Protein AF-A0A963K2Z0-F1 (afdb_monomer_lite)

Foldseek 3Di:
DPDDWDWDDDPPATWTADPVRDTWHAADDPDDFDAAPVRHGDGGPPDADAPDPPHDGDPPRPRVVRVVVCVVPVD

Sequence (75 aa):
MSEKRDAIEVADQKLQRGDGGEYHQIAGGDGEVLTTNQGVPVSDDQNSLRIGPRGPLAMEDFHFREKLFHFDHER

Structure (mmCIF, N/CA/C/O backbone):
data_AF-A0A963K2Z0-F1
#
_entry.id   AF-A0A963K2Z0-F1
#
loop_
_atom_site.group_PDB
_atom_site.id
_atom_site.type_symbol
_atom_site.label_atom_id
_atom_site.label_alt_id
_atom_site.label_comp_id
_atom_site.label_asym_id
_atom_site.label_entity_id
_atom_site.label_seq_id
_atom_site.pdbx_PDB_ins_code
_atom_site.Cartn_x
_atom_site.Cartn_y
_atom_site.Cartn_z
_atom_site.occupancy
_atom_site.B_iso_or_equiv
_atom_site.auth_seq_id
_atom_site.auth_comp_id
_atom_site.auth_asym_id
_atom_site.auth_atom_id
_atom_site.pdbx_PDB_model_num
ATOM 1 N N . MET A 1 1 ? -24.829 -5.885 4.577 1.00 40.06 1 MET A N 1
ATOM 2 C CA . MET A 1 1 ? -25.028 -4.525 4.041 1.00 40.06 1 MET A CA 1
ATOM 3 C C . MET A 1 1 ? -23.929 -4.303 3.024 1.00 40.06 1 MET A C 1
ATOM 5 O O . MET A 1 1 ? -22.775 -4.321 3.413 1.00 40.06 1 MET A O 1
ATOM 9 N N . SER A 1 2 ? -24.259 -4.262 1.733 1.00 47.22 2 SER A N 1
ATOM 10 C CA . SER A 1 2 ? -23.289 -3.918 0.688 1.00 47.22 2 SER A CA 1
ATOM 11 C C . SER A 1 2 ? -23.474 -2.432 0.413 1.00 47.22 2 SER A C 1
ATOM 13 O O . SER A 1 2 ? -24.403 -2.059 -0.300 1.00 47.22 2 SER A O 1
ATOM 15 N N . GLU A 1 3 ? -22.677 -1.597 1.073 1.00 55.09 3 GLU A N 1
ATOM 16 C CA . GLU A 1 3 ? -22.684 -0.147 0.874 1.00 55.09 3 GLU A CA 1
ATOM 17 C C . GLU A 1 3 ? -22.077 0.210 -0.488 1.00 55.09 3 GLU A C 1
ATOM 19 O O . GLU A 1 3 ? -21.139 -0.426 -0.974 1.00 55.09 3 GLU A O 1
ATOM 24 N N . LYS A 1 4 ? -22.719 1.166 -1.159 1.00 55.97 4 LYS A N 1
ATOM 25 C CA . LYS A 1 4 ? -22.439 1.571 -2.537 1.00 55.97 4 LYS A CA 1
ATOM 26 C C . LYS A 1 4 ? -21.260 2.542 -2.523 1.00 55.97 4 LYS A C 1
ATOM 28 O O . LYS A 1 4 ? -21.380 3.621 -1.963 1.00 55.97 4 LYS A O 1
ATOM 33 N N . ARG A 1 5 ? -20.151 2.156 -3.152 1.00 64.19 5 ARG A N 1
ATOM 34 C CA . ARG A 1 5 ? -19.000 3.037 -3.387 1.00 64.19 5 ARG A CA 1
ATOM 35 C C . ARG A 1 5 ? -19.283 3.936 -4.587 1.00 64.19 5 ARG A C 1
ATOM 37 O O . ARG A 1 5 ? -19.689 3.430 -5.636 1.00 64.19 5 ARG A O 1
ATOM 44 N N . ASP A 1 6 ? -19.047 5.234 -4.437 1.00 73.19 6 ASP A N 1
ATOM 45 C CA . ASP A 1 6 ? -19.202 6.203 -5.522 1.00 73.19 6 ASP A CA 1
ATOM 46 C C . ASP A 1 6 ? -17.918 6.263 -6.360 1.00 73.19 6 ASP A C 1
ATOM 48 O O . ASP A 1 6 ? -16.813 6.406 -5.830 1.00 73.19 6 ASP A O 1
ATOM 52 N N . ALA A 1 7 ? -18.062 6.140 -7.680 1.00 71.31 7 ALA A N 1
ATOM 53 C CA . ALA A 1 7 ? -16.966 6.327 -8.624 1.00 71.31 7 ALA A CA 1
ATOM 54 C C . ALA A 1 7 ? -16.750 7.827 -8.880 1.00 71.31 7 ALA A C 1
ATOM 56 O O . ALA A 1 7 ? -17.704 8.551 -9.165 1.00 71.31 7 ALA A O 1
ATOM 57 N N . ILE A 1 8 ? -15.501 8.283 -8.785 1.00 74.56 8 ILE A N 1
ATOM 58 C CA . ILE A 1 8 ? -15.09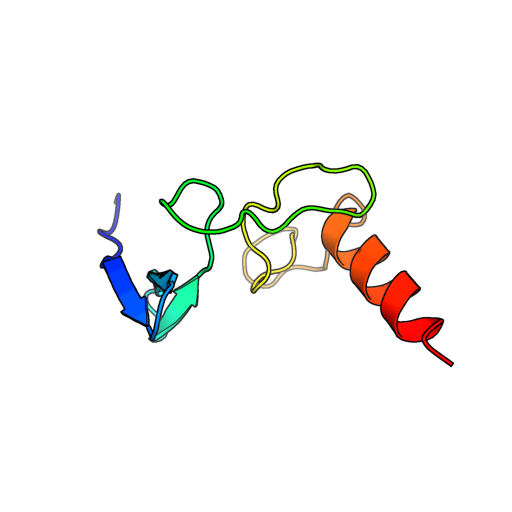6 9.681 -8.953 1.00 74.56 8 ILE A CA 1
ATOM 59 C C . ILE A 1 8 ? -13.936 9.748 -9.945 1.00 74.56 8 ILE A C 1
ATOM 61 O O . ILE A 1 8 ? -12.991 8.971 -9.860 1.00 74.56 8 ILE A O 1
ATOM 65 N N . GLU A 1 9 ? -13.997 10.694 -10.876 1.00 72.00 9 GLU A N 1
ATOM 66 C CA . GLU A 1 9 ? -12.885 11.012 -11.772 1.00 72.00 9 GLU A CA 1
ATOM 67 C C . GLU A 1 9 ? -12.029 12.123 -11.152 1.00 72.00 9 GLU A C 1
ATOM 69 O O . GLU A 1 9 ? -12.520 13.214 -10.855 1.00 72.00 9 GLU A O 1
ATOM 74 N N . VAL A 1 10 ? -10.747 11.831 -10.926 1.00 71.62 10 VAL A N 1
ATOM 75 C CA . VAL A 1 10 ? -9.742 12.789 -10.453 1.00 71.62 10 VAL A CA 1
ATOM 76 C C . VAL A 1 10 ? -8.641 12.859 -11.504 1.00 71.62 10 VAL A C 1
ATOM 78 O O . VAL A 1 10 ? -7.909 11.891 -11.700 1.00 71.62 10 VAL A O 1
ATOM 81 N N . ALA A 1 11 ? -8.528 14.008 -12.177 1.00 75.69 11 ALA A N 1
ATOM 82 C CA . ALA A 1 11 ? -7.694 14.162 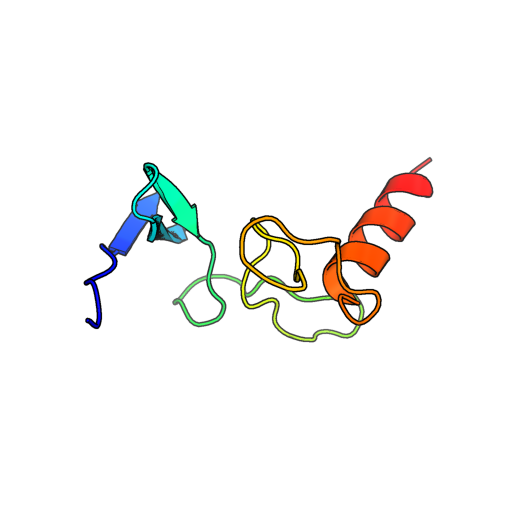-13.371 1.00 75.69 11 ALA A CA 1
ATOM 83 C C . ALA A 1 11 ? -7.983 13.038 -14.389 1.00 75.69 11 ALA A C 1
ATOM 85 O O . ALA A 1 11 ? -9.117 12.929 -14.848 1.00 75.69 11 ALA A O 1
ATOM 86 N N . ASP A 1 12 ? -6.997 12.187 -14.682 1.00 69.94 12 ASP A N 1
ATOM 87 C CA . ASP A 1 12 ? -7.112 11.096 -15.658 1.00 69.94 12 ASP A CA 1
ATOM 88 C C . ASP A 1 12 ? -7.446 9.734 -15.016 1.00 69.94 12 ASP A C 1
ATOM 90 O O . ASP A 1 12 ? -7.442 8.703 -15.689 1.00 69.94 12 ASP A O 1
ATOM 94 N N . GLN A 1 13 ? -7.713 9.691 -13.704 1.00 69.12 13 GLN A N 1
ATOM 95 C CA . GLN A 1 13 ? -7.922 8.446 -12.961 1.00 69.12 13 GLN A CA 1
ATOM 96 C C . GLN A 1 13 ? -9.356 8.315 -12.442 1.00 69.12 13 GLN A C 1
ATOM 98 O O . GLN A 1 13 ? -9.882 9.195 -11.759 1.00 69.12 13 GLN A O 1
ATOM 103 N N . LYS A 1 14 ? -9.977 7.160 -12.711 1.00 72.06 14 LYS A N 1
ATOM 104 C CA . LYS A 1 14 ? -11.233 6.737 -12.075 1.00 72.06 14 LYS A CA 1
ATOM 105 C C . LYS A 1 14 ? -10.912 6.094 -10.725 1.00 72.06 14 LYS A C 1
ATOM 107 O O . LYS A 1 14 ? -10.333 5.011 -10.679 1.00 72.06 14 LYS A O 1
ATOM 112 N N . LEU A 1 15 ? -11.293 6.754 -9.637 1.00 75.81 15 LEU A N 1
ATOM 113 C CA . LEU A 1 15 ? -11.075 6.327 -8.254 1.00 75.81 15 LEU A CA 1
ATOM 114 C C . LEU A 1 15 ? -12.418 6.020 -7.579 1.00 75.81 15 LEU A C 1
ATOM 116 O O . LEU A 1 15 ? -13.452 6.569 -7.957 1.00 75.81 15 LEU A O 1
ATOM 120 N N . GLN A 1 16 ? -12.432 5.153 -6.568 1.00 78.19 16 GLN A N 1
ATOM 121 C CA . GLN A 1 16 ? -13.615 4.967 -5.718 1.00 78.19 16 GLN A CA 1
ATOM 122 C C . GLN A 1 16 ? -13.473 5.783 -4.441 1.00 78.19 16 GLN A C 1
ATOM 124 O O . GLN A 1 16 ? -12.418 5.769 -3.818 1.00 78.19 16 GLN A O 1
ATOM 129 N N . ARG A 1 17 ? -14.527 6.482 -4.025 1.00 81.19 17 ARG A N 1
ATOM 130 C CA . ARG A 1 17 ? -14.542 7.181 -2.737 1.00 81.19 17 ARG A CA 1
ATOM 131 C C . ARG A 1 17 ? -15.088 6.267 -1.645 1.00 81.19 17 ARG A C 1
ATOM 133 O O . ARG A 1 17 ? -16.172 5.706 -1.798 1.00 81.19 17 ARG A O 1
ATOM 140 N N . GLY A 1 18 ? -14.321 6.122 -0.568 1.00 74.75 18 GLY A N 1
ATOM 141 C CA . GLY A 1 18 ? -14.717 5.412 0.645 1.00 74.75 18 GLY A CA 1
ATOM 142 C C . GLY A 1 18 ? -15.533 6.281 1.605 1.00 74.75 18 GLY A C 1
ATOM 143 O O . GLY A 1 18 ? -15.657 7.497 1.427 1.00 74.75 18 GLY A O 1
ATOM 144 N N . ASP A 1 19 ? -16.080 5.653 2.646 1.00 77.06 19 ASP A N 1
ATOM 145 C CA . ASP A 1 19 ? -17.010 6.284 3.595 1.00 77.06 19 ASP A CA 1
ATOM 146 C C . A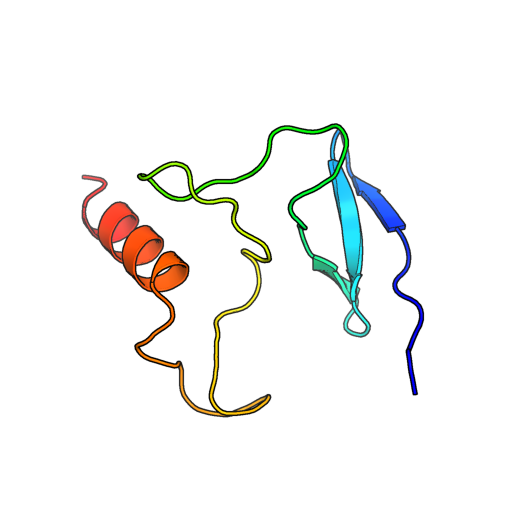SP A 1 19 ? -16.367 7.407 4.425 1.00 77.06 19 ASP A C 1
ATOM 148 O O . ASP A 1 19 ? -17.039 8.360 4.822 1.00 77.06 19 ASP A O 1
ATOM 152 N N . GLY A 1 20 ? -15.054 7.333 4.667 1.00 76.62 20 GLY A N 1
ATOM 153 C CA . GLY A 1 20 ? -14.286 8.385 5.341 1.00 76.62 20 GLY A CA 1
ATOM 154 C C . GLY A 1 20 ? -13.907 9.550 4.421 1.00 76.62 20 GLY A C 1
ATOM 155 O O . GLY A 1 20 ? -13.279 10.512 4.865 1.00 76.62 20 GLY A O 1
ATOM 156 N N . GLY A 1 21 ? -14.310 9.494 3.149 1.00 77.75 21 GLY A N 1
ATOM 157 C CA . GLY A 1 21 ? -13.980 10.476 2.128 1.00 77.75 21 GLY A CA 1
ATOM 158 C C . GLY A 1 21 ? -12.630 10.252 1.450 1.00 77.75 21 GLY A C 1
ATOM 159 O O . GLY A 1 21 ? -12.251 11.080 0.623 1.00 77.75 21 GLY A O 1
ATOM 160 N N . GLU A 1 22 ? -11.930 9.165 1.768 1.00 77.12 22 GLU A N 1
ATOM 161 C CA . GLU A 1 22 ? -10.677 8.780 1.131 1.00 77.12 22 GLU A CA 1
ATOM 162 C C . GLU A 1 22 ? -10.888 8.215 -0.283 1.00 77.12 22 GLU A C 1
ATOM 164 O O . GLU A 1 22 ? -11.931 7.635 -0.592 1.00 77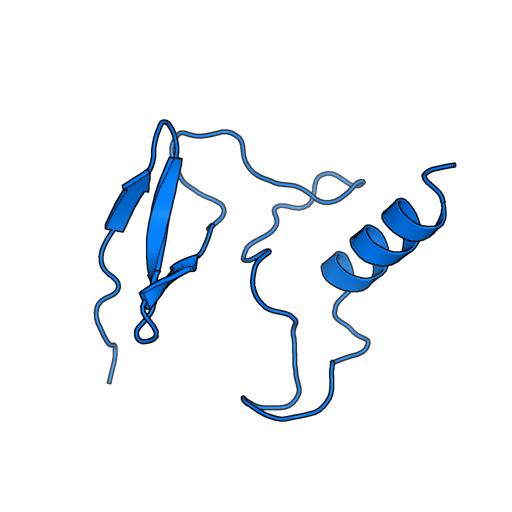.12 22 GLU A O 1
ATOM 169 N N . TYR A 1 23 ? -9.890 8.382 -1.151 1.00 76.94 23 TYR A N 1
ATOM 170 C CA . TYR A 1 23 ? -9.895 7.805 -2.494 1.00 76.94 23 TYR A CA 1
ATOM 171 C C . TYR A 1 23 ? -9.191 6.455 -2.481 1.00 76.94 23 TYR A C 1
ATOM 173 O O . TYR A 1 23 ? -8.118 6.325 -1.907 1.00 76.94 23 TYR A O 1
ATOM 181 N N . HIS A 1 24 ? -9.786 5.467 -3.133 1.00 76.19 24 HIS A N 1
ATOM 182 C CA . HIS A 1 24 ? -9.252 4.125 -3.308 1.00 76.19 24 HIS A CA 1
ATOM 183 C C . HIS A 1 24 ? -8.925 3.952 -4.785 1.00 76.19 24 HIS A C 1
ATOM 185 O O . HIS A 1 24 ? -9.799 4.082 -5.652 1.00 76.19 24 HIS A O 1
ATOM 191 N N . GLN A 1 25 ? -7.657 3.674 -5.067 1.00 75.56 25 GLN A N 1
ATOM 192 C CA . GLN A 1 25 ? -7.218 3.278 -6.396 1.00 75.56 25 GLN A CA 1
ATOM 193 C C . GLN A 1 25 ? -7.399 1.766 -6.517 1.00 75.56 25 GLN A C 1
ATOM 195 O O . GLN A 1 25 ? -6.940 1.031 -5.649 1.00 75.56 25 GLN A O 1
ATOM 200 N N . ILE A 1 26 ? -8.093 1.313 -7.563 1.00 71.75 26 ILE A N 1
ATOM 201 C CA . ILE A 1 26 ? -8.417 -0.104 -7.764 1.00 71.75 26 ILE A CA 1
ATOM 202 C C . ILE A 1 26 ? -7.900 -0.543 -9.129 1.00 71.75 26 ILE A C 1
ATOM 204 O O . ILE A 1 26 ? -8.147 0.124 -10.136 1.00 71.75 26 ILE A O 1
ATOM 208 N N . ALA A 1 27 ? -7.218 -1.687 -9.175 1.00 71.88 27 ALA A N 1
ATOM 209 C CA . ALA A 1 27 ? -6.844 -2.321 -10.433 1.00 71.88 27 ALA A CA 1
ATOM 210 C C . ALA A 1 27 ? -8.099 -2.702 -11.244 1.00 71.88 27 ALA A C 1
ATOM 212 O O . ALA A 1 27 ? -8.956 -3.440 -10.755 1.00 71.88 27 ALA A O 1
ATOM 213 N N . GLY A 1 28 ? -8.200 -2.221 -12.490 1.00 66.31 28 GLY A N 1
ATOM 214 C CA . GLY A 1 28 ? -9.274 -2.606 -13.421 1.00 66.31 28 GLY A CA 1
ATOM 215 C C . GLY A 1 28 ? -10.005 -1.472 -14.153 1.00 66.31 28 GLY A C 1
ATOM 216 O O . GLY A 1 28 ? -11.000 -1.752 -14.817 1.00 66.31 28 GLY A O 1
ATOM 217 N N . GLY A 1 29 ? -9.561 -0.215 -14.037 1.00 66.31 29 GLY A N 1
ATOM 218 C CA . GLY A 1 29 ? -10.059 0.896 -14.866 1.00 66.31 29 GLY A CA 1
ATOM 219 C C . GLY A 1 29 ? -9.401 0.975 -16.255 1.00 66.31 29 GLY A C 1
ATOM 220 O O . GLY A 1 29 ? -8.513 0.190 -16.567 1.00 66.31 29 GLY A O 1
ATOM 221 N N . ASP A 1 30 ? -9.793 1.969 -17.063 1.00 68.31 30 ASP A N 1
ATOM 222 C CA . ASP A 1 30 ? -9.199 2.263 -18.389 1.00 68.31 30 ASP A CA 1
ATOM 223 C C . ASP A 1 30 ? -7.772 2.866 -18.316 1.00 68.31 30 ASP A C 1
ATOM 225 O O . ASP A 1 30 ? -7.182 3.200 -19.342 1.00 68.31 30 ASP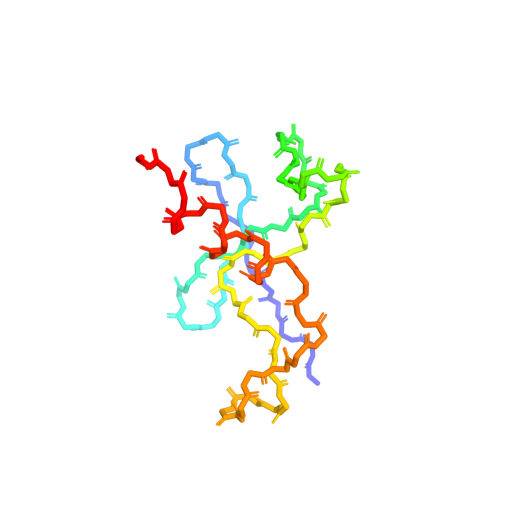 A O 1
ATOM 229 N N . GLY A 1 31 ? -7.240 3.065 -17.105 1.00 70.19 31 GLY A N 1
ATOM 230 C CA . GLY A 1 31 ? -5.936 3.679 -16.847 1.00 70.19 31 GLY A CA 1
ATOM 231 C C . GLY A 1 31 ? -4.813 2.664 -16.625 1.00 70.19 31 GLY A C 1
ATOM 232 O O . GLY A 1 31 ? -5.041 1.457 -16.549 1.00 70.19 31 GLY A O 1
ATOM 233 N N . GLU A 1 32 ? -3.586 3.169 -16.491 1.00 80.25 32 GLU A N 1
ATOM 234 C CA . GLU A 1 32 ? -2.419 2.338 -16.189 1.00 80.25 32 GLU A CA 1
ATOM 235 C C . GLU A 1 32 ? -2.588 1.646 -14.826 1.00 80.25 32 GLU A C 1
ATOM 237 O O . GLU A 1 32 ? -2.920 2.274 -13.816 1.00 80.25 32 GLU A O 1
ATOM 242 N N . VAL A 1 33 ? -2.413 0.324 -14.814 1.00 86.69 33 VAL A N 1
ATOM 243 C CA . VAL A 1 33 ? -2.583 -0.494 -13.613 1.00 86.69 33 VAL A CA 1
ATOM 244 C C . VAL A 1 33 ? -1.308 -0.406 -12.790 1.00 86.69 33 VAL A C 1
ATOM 246 O O . VAL A 1 33 ? -0.241 -0.784 -13.265 1.00 86.69 33 VAL A O 1
ATOM 249 N N . LEU A 1 34 ? -1.426 0.048 -11.543 1.00 89.25 34 LEU A N 1
ATOM 250 C CA . LEU A 1 34 ? -0.322 -0.021 -10.594 1.00 89.25 34 LEU A CA 1
ATOM 251 C C . LEU A 1 34 ? 0.039 -1.489 -10.346 1.00 89.25 34 LEU A C 1
ATOM 253 O O . LEU A 1 34 ? -0.829 -2.303 -10.020 1.00 89.25 34 LEU A O 1
ATOM 257 N N . THR A 1 35 ? 1.319 -1.822 -10.479 1.00 93.75 35 THR A N 1
ATOM 258 C CA . THR A 1 35 ? 1.828 -3.175 -10.249 1.00 93.75 35 THR A CA 1
ATOM 259 C C . THR A 1 35 ? 2.966 -3.187 -9.241 1.00 93.75 35 THR A C 1
ATOM 261 O O . THR A 1 35 ? 3.666 -2.192 -9.066 1.00 93.75 35 THR A O 1
ATOM 264 N N . THR A 1 36 ? 3.197 -4.348 -8.633 1.00 95.25 36 THR A N 1
ATOM 265 C CA . THR A 1 36 ? 4.454 -4.646 -7.938 1.00 95.25 36 THR A CA 1
ATOM 266 C C . THR A 1 36 ? 5.615 -4.743 -8.931 1.00 95.25 36 THR A C 1
ATOM 268 O O . THR A 1 36 ? 5.413 -4.790 -10.150 1.00 95.25 36 THR A O 1
ATOM 271 N N . ASN A 1 37 ? 6.842 -4.862 -8.427 1.00 95.81 37 ASN A N 1
ATOM 272 C CA . ASN A 1 37 ? 8.048 -5.023 -9.243 1.00 95.81 37 ASN A CA 1
ATOM 273 C C . ASN A 1 37 ? 8.037 -6.298 -10.102 1.00 95.81 37 ASN A C 1
ATOM 275 O O . ASN A 1 37 ? 8.747 -6.382 -11.101 1.00 95.81 37 ASN A O 1
ATOM 279 N N . GLN A 1 38 ? 7.237 -7.300 -9.731 1.00 96.25 38 GLN A N 1
ATOM 280 C CA . GLN A 1 38 ? 7.048 -8.535 -10.503 1.00 96.25 38 GLN A CA 1
ATOM 281 C C . GLN A 1 38 ? 5.839 -8.456 -11.449 1.00 96.25 38 GLN A C 1
ATOM 283 O O . GLN A 1 38 ? 5.450 -9.471 -12.025 1.00 96.25 38 GLN A O 1
ATOM 288 N N . GLY A 1 39 ? 5.233 -7.276 -11.613 1.00 93.38 39 GLY A N 1
ATOM 289 C CA . GLY A 1 39 ? 4.098 -7.058 -12.508 1.00 93.38 39 GLY A CA 1
ATOM 290 C C . GLY A 1 39 ? 2.759 -7.555 -11.959 1.00 93.38 39 GLY A C 1
ATOM 291 O O . GLY A 1 39 ? 1.809 -7.704 -12.725 1.00 93.38 39 GLY A O 1
ATOM 292 N N . VAL A 1 40 ? 2.656 -7.830 -10.653 1.00 93.56 40 VAL A N 1
ATOM 293 C CA . VAL A 1 40 ? 1.386 -8.239 -10.036 1.00 93.56 40 VAL A CA 1
ATOM 294 C C . VAL A 1 40 ? 0.508 -7.000 -9.838 1.00 93.56 40 VAL A C 1
ATOM 296 O O . VAL A 1 40 ? 0.977 -6.048 -9.218 1.00 93.56 40 VAL A O 1
ATOM 299 N N . PRO A 1 41 ? -0.748 -6.979 -10.321 1.00 92.19 41 PRO A N 1
ATOM 300 C CA . PRO A 1 41 ? -1.654 -5.854 -10.104 1.00 92.19 41 PRO A CA 1
ATOM 301 C C . PRO A 1 41 ? -1.886 -5.567 -8.618 1.00 92.19 41 PRO A C 1
ATOM 303 O O . PRO A 1 41 ? -2.185 -6.476 -7.841 1.00 92.19 41 PRO A O 1
ATOM 306 N N . VAL A 1 42 ? -1.800 -4.294 -8.238 1.00 90.31 42 VAL A N 1
ATOM 307 C CA . VAL A 1 42 ? -2.071 -3.813 -6.882 1.00 90.31 42 VAL A CA 1
ATOM 308 C C . VAL A 1 42 ? -3.543 -3.437 -6.780 1.00 90.31 42 VAL A C 1
ATOM 310 O O . VAL A 1 42 ? -4.024 -2.550 -7.482 1.00 90.31 42 VAL A O 1
ATOM 313 N N . SER A 1 43 ? -4.279 -4.127 -5.911 1.00 86.38 43 SER A N 1
ATOM 314 C CA . SER A 1 43 ? -5.718 -3.903 -5.749 1.00 86.38 43 SER A CA 1
ATOM 315 C C . SER A 1 43 ? -6.061 -2.640 -4.961 1.00 86.38 43 SER A C 1
ATOM 317 O O . SER A 1 43 ? -7.101 -2.052 -5.227 1.00 86.38 43 SER A O 1
ATOM 319 N N . ASP A 1 44 ? -5.233 -2.281 -3.978 1.00 86.50 44 ASP A N 1
ATOM 320 C CA . ASP A 1 44 ? -5.373 -1.097 -3.125 1.00 86.50 44 ASP A CA 1
ATOM 321 C C . ASP A 1 44 ? -3.981 -0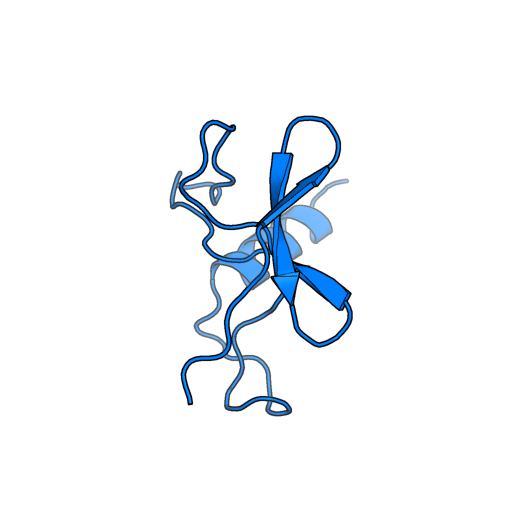.708 -2.606 1.00 86.50 44 ASP A C 1
ATOM 323 O O . ASP A 1 44 ? -3.277 -1.533 -2.027 1.00 86.50 44 ASP A O 1
ATOM 327 N N . ASP A 1 45 ? -3.577 0.537 -2.849 1.00 89.00 45 ASP A N 1
ATOM 328 C CA . ASP A 1 45 ? -2.282 1.097 -2.436 1.00 89.00 45 ASP A CA 1
ATOM 329 C C . ASP A 1 45 ? -2.413 2.121 -1.291 1.00 89.00 45 ASP A C 1
ATOM 331 O O . ASP A 1 45 ? -1.423 2.690 -0.832 1.00 89.00 45 ASP A O 1
ATOM 335 N N . GLN A 1 46 ? -3.640 2.378 -0.831 1.00 88.31 46 GLN A N 1
ATOM 336 C CA . GLN A 1 46 ? -3.950 3.359 0.213 1.00 88.31 46 GLN A CA 1
ATOM 337 C C . GLN A 1 46 ? -4.127 2.706 1.585 1.00 88.31 46 GLN A C 1
ATOM 339 O O . GLN A 1 46 ? -3.991 3.372 2.613 1.00 88.31 46 GLN A O 1
ATOM 344 N N . ASN A 1 47 ? -4.384 1.397 1.616 1.00 88.81 47 ASN A N 1
ATOM 345 C CA . ASN A 1 47 ? -4.540 0.629 2.843 1.00 88.81 47 ASN A CA 1
ATOM 346 C C . ASN A 1 47 ? -3.555 -0.540 2.906 1.00 88.81 47 ASN A C 1
ATOM 348 O O . ASN A 1 47 ? -3.291 -1.212 1.916 1.00 88.81 47 ASN A O 1
ATOM 352 N N . SER A 1 48 ? -3.048 -0.816 4.109 1.00 92.56 48 SER A N 1
ATOM 353 C CA . SER A 1 48 ? -2.284 -2.038 4.384 1.00 92.56 48 SER A CA 1
ATOM 354 C C . SER A 1 48 ? -3.209 -3.168 4.819 1.00 92.56 48 SER A C 1
ATOM 356 O O . SER A 1 48 ? -4.216 -2.936 5.499 1.00 92.56 48 SER A O 1
ATOM 358 N N . LEU A 1 49 ? -2.811 -4.403 4.542 1.00 94.44 49 LEU A N 1
ATOM 359 C CA . LEU A 1 49 ? -3.472 -5.593 5.051 1.00 94.44 49 LEU A CA 1
ATOM 360 C C . LEU A 1 49 ? -3.203 -5.756 6.556 1.00 94.44 49 LEU A C 1
ATOM 362 O O . LEU A 1 49 ? -2.068 -5.693 7.038 1.00 94.44 49 LEU A O 1
ATOM 366 N N . ARG A 1 50 ? -4.278 -5.942 7.327 1.00 95.94 50 ARG A N 1
ATOM 367 C CA . ARG A 1 50 ? -4.257 -5.984 8.798 1.00 95.94 50 ARG A CA 1
ATOM 368 C C . ARG A 1 50 ? -5.148 -7.091 9.340 1.00 95.94 50 ARG A C 1
ATOM 370 O O . ARG A 1 50 ? -6.162 -7.437 8.734 1.00 95.94 50 ARG A O 1
ATOM 377 N N . ILE A 1 51 ? -4.823 -7.584 10.537 1.00 96.25 51 ILE A N 1
ATOM 378 C CA . ILE A 1 51 ? -5.670 -8.538 11.271 1.00 96.25 51 ILE A CA 1
ATOM 379 C C . ILE A 1 51 ? -6.829 -7.788 11.944 1.00 96.25 51 ILE A C 1
ATOM 381 O O . ILE A 1 51 ? -6.814 -7.501 13.140 1.00 96.25 51 ILE A O 1
ATOM 385 N N . GLY A 1 52 ? -7.839 -7.445 11.146 1.00 93.81 52 GLY A N 1
ATOM 386 C CA . GLY A 1 52 ? -9.007 -6.658 11.550 1.00 93.81 52 GLY A CA 1
ATOM 387 C C . GLY A 1 52 ? -8.831 -5.141 11.347 1.00 93.81 52 GLY A C 1
ATOM 388 O O . GLY A 1 52 ? -7.708 -4.665 11.174 1.00 93.81 52 GLY A O 1
ATOM 389 N N . PRO A 1 53 ? -9.922 -4.344 11.399 1.00 89.69 53 PRO A N 1
ATOM 390 C CA . PRO A 1 53 ? -9.912 -2.939 10.956 1.00 89.69 53 PRO A CA 1
ATOM 391 C C . PRO A 1 53 ? -8.928 -2.019 11.696 1.00 89.69 53 PRO A C 1
ATOM 393 O O . PRO A 1 53 ? -8.417 -1.055 11.134 1.00 89.69 53 PRO A O 1
ATOM 396 N N . ARG A 1 54 ? -8.654 -2.303 12.973 1.00 92.94 54 ARG A N 1
ATOM 397 C CA . ARG A 1 54 ? -7.676 -1.573 13.805 1.00 92.94 54 ARG A CA 1
ATOM 398 C C . ARG A 1 54 ? -6.619 -2.507 14.395 1.00 92.94 54 ARG A C 1
ATOM 400 O O . ARG A 1 54 ? -6.061 -2.221 15.451 1.00 92.94 54 ARG A O 1
ATOM 407 N N . GLY A 1 55 ? -6.413 -3.651 13.752 1.00 94.31 55 GLY A N 1
ATOM 408 C CA . GLY A 1 55 ? -5.445 -4.645 14.185 1.00 94.31 55 GLY A CA 1
ATOM 409 C C . GLY A 1 55 ? -4.027 -4.368 13.693 1.00 94.31 55 GLY A C 1
ATOM 410 O O . GLY A 1 55 ? -3.787 -3.384 12.986 1.00 94.31 55 GLY A O 1
ATOM 411 N N . PRO A 1 56 ? -3.077 -5.242 14.062 1.00 97.56 56 PRO A N 1
ATOM 412 C CA . PRO A 1 56 ? -1.700 -5.153 13.597 1.00 97.56 56 PRO A CA 1
ATOM 413 C C . PRO A 1 56 ? -1.593 -5.404 12.086 1.00 97.56 56 PRO A C 1
ATOM 415 O O . PRO A 1 56 ? -2.446 -6.071 11.492 1.00 97.56 56 PRO A O 1
ATOM 418 N N . LEU A 1 57 ? -0.515 -4.893 11.486 1.00 96.19 57 LEU A N 1
ATOM 419 C CA . LEU A 1 57 ? -0.141 -5.170 10.099 1.00 96.19 57 LEU A CA 1
ATOM 420 C C . LEU A 1 57 ? 0.162 -6.661 9.912 1.00 96.19 57 LEU A C 1
ATOM 422 O O . LEU A 1 57 ? 0.848 -7.270 10.736 1.00 96.19 57 LEU A O 1
ATOM 426 N N . ALA A 1 58 ? -0.358 -7.243 8.836 1.00 96.12 58 ALA A N 1
ATOM 427 C CA . ALA A 1 58 ? -0.109 -8.633 8.501 1.00 96.12 58 ALA A CA 1
ATOM 428 C C . ALA A 1 58 ? 1.239 -8.775 7.777 1.00 96.12 58 ALA A C 1
ATOM 430 O O . ALA A 1 58 ? 1.541 -8.035 6.845 1.00 96.12 58 ALA A O 1
ATOM 431 N N . MET A 1 59 ? 2.050 -9.764 8.165 1.00 95.75 59 MET A N 1
ATOM 432 C CA . MET A 1 59 ? 3.348 -10.017 7.511 1.00 95.75 59 MET A CA 1
ATOM 433 C C . MET A 1 59 ? 3.196 -10.520 6.068 1.00 95.75 59 MET A C 1
ATOM 435 O O . MET A 1 59 ? 4.125 -10.422 5.267 1.00 95.75 59 MET A O 1
ATOM 439 N N . GLU A 1 60 ? 2.026 -11.045 5.716 1.00 95.50 60 GLU A N 1
ATOM 440 C CA . GLU A 1 60 ? 1.707 -11.495 4.361 1.00 95.50 60 GLU A CA 1
ATOM 441 C C . GLU A 1 60 ? 1.481 -10.342 3.370 1.00 95.50 60 GLU A C 1
ATOM 443 O O . GLU A 1 60 ? 1.455 -10.591 2.168 1.00 95.50 60 GLU A O 1
ATOM 448 N N . ASP A 1 61 ? 1.406 -9.090 3.840 1.00 95.38 61 ASP A N 1
ATOM 449 C CA . ASP A 1 61 ? 1.344 -7.907 2.980 1.00 95.38 61 ASP A CA 1
ATOM 450 C C . ASP A 1 61 ? 2.683 -7.693 2.254 1.00 95.38 61 ASP A C 1
ATOM 452 O O . ASP A 1 61 ? 3.601 -7.022 2.738 1.00 95.38 61 ASP A O 1
ATOM 456 N N . PHE A 1 62 ? 2.848 -8.368 1.118 1.00 95.19 62 PHE A N 1
ATOM 457 C CA . PHE A 1 62 ? 4.084 -8.330 0.343 1.00 95.19 62 PHE A CA 1
ATOM 458 C C . PHE A 1 62 ? 4.228 -7.031 -0.452 1.00 95.19 62 PHE A C 1
ATOM 460 O O . PHE A 1 62 ? 5.346 -6.533 -0.554 1.00 95.19 62 PHE A O 1
ATOM 467 N N . HIS A 1 63 ? 3.124 -6.466 -0.952 1.00 94.75 63 HIS A N 1
ATOM 468 C CA . HIS A 1 63 ? 3.117 -5.195 -1.684 1.00 94.75 63 HIS A CA 1
ATOM 469 C C . HIS A 1 63 ? 3.612 -4.051 -0.797 1.00 94.75 63 HIS A C 1
ATOM 471 O O . HIS A 1 63 ? 4.561 -3.352 -1.153 1.00 94.75 63 HIS A O 1
ATOM 477 N N . PHE A 1 64 ? 3.054 -3.924 0.412 1.00 96.12 64 PHE A N 1
ATOM 478 C CA . PHE A 1 64 ? 3.494 -2.909 1.368 1.00 96.12 64 PHE A CA 1
ATOM 479 C C . PHE A 1 64 ? 4.983 -3.041 1.710 1.00 96.12 64 PHE A C 1
ATOM 481 O O . PHE A 1 64 ? 5.722 -2.055 1.689 1.00 96.12 64 PHE A O 1
ATOM 488 N N . ARG A 1 65 ? 5.438 -4.264 2.014 1.00 96.12 65 ARG A N 1
ATOM 489 C CA . ARG A 1 65 ? 6.843 -4.511 2.364 1.00 96.12 65 ARG A CA 1
ATOM 490 C C . ARG A 1 65 ? 7.775 -4.186 1.208 1.00 96.12 65 ARG A C 1
ATOM 492 O O . ARG A 1 65 ? 8.790 -3.539 1.431 1.00 96.12 65 ARG A O 1
ATOM 499 N N . GLU A 1 66 ? 7.437 -4.611 -0.005 1.00 97.44 66 GLU A N 1
ATOM 500 C CA . GLU A 1 66 ? 8.230 -4.309 -1.194 1.00 97.44 66 GLU A CA 1
ATOM 501 C C . GLU A 1 66 ? 8.370 -2.801 -1.405 1.00 97.44 66 GLU A C 1
ATOM 503 O O . GLU A 1 66 ? 9.489 -2.309 -1.541 1.00 97.44 66 GLU A O 1
ATOM 508 N N . LYS A 1 67 ? 7.255 -2.065 -1.371 1.00 95.94 67 LYS A N 1
ATOM 509 C CA . LYS A 1 67 ? 7.241 -0.612 -1.563 1.00 95.94 67 LYS A CA 1
ATOM 510 C C . LYS A 1 67 ? 8.090 0.110 -0.518 1.00 95.94 67 LYS A C 1
ATOM 512 O O . LYS A 1 67 ? 8.860 1.004 -0.860 1.00 95.94 67 LYS A O 1
ATOM 517 N N . LEU A 1 68 ? 7.989 -0.305 0.746 1.00 96.81 68 LEU A N 1
ATOM 518 C CA . LEU A 1 68 ? 8.784 0.264 1.832 1.00 96.81 68 LEU A CA 1
ATOM 519 C C . LEU A 1 68 ? 10.278 -0.041 1.669 1.00 96.81 68 LEU A C 1
ATOM 521 O O . LEU A 1 68 ? 11.096 0.858 1.834 1.00 96.81 68 LEU A O 1
ATOM 525 N N . PHE A 1 69 ? 10.638 -1.282 1.326 1.00 97.12 69 PHE A N 1
ATOM 526 C CA . PHE A 1 69 ? 12.036 -1.647 1.093 1.00 97.12 69 PHE A CA 1
ATOM 527 C C . PHE A 1 69 ? 12.631 -0.905 -0.100 1.00 97.12 69 PHE A C 1
ATOM 529 O O . PHE A 1 69 ? 13.778 -0.477 -0.018 1.00 97.12 69 PHE A O 1
ATOM 536 N N . HIS A 1 70 ? 11.868 -0.733 -1.181 1.00 97.19 70 HIS A N 1
ATOM 537 C CA . HIS A 1 70 ? 12.314 0.046 -2.330 1.00 97.19 70 HIS A CA 1
ATOM 538 C C . HIS A 1 70 ? 12.590 1.497 -1.926 1.00 97.19 70 HIS A C 1
ATOM 540 O O . HIS A 1 70 ? 13.687 1.986 -2.175 1.00 97.19 70 HIS A O 1
ATOM 546 N N . PHE A 1 71 ? 11.646 2.126 -1.213 1.00 97.56 71 PHE A N 1
ATOM 547 C CA . PHE A 1 71 ? 11.786 3.495 -0.710 1.00 97.56 71 PHE A CA 1
ATOM 548 C C . PHE A 1 71 ? 13.019 3.680 0.185 1.00 97.56 71 PHE A C 1
ATOM 550 O O . PHE A 1 71 ? 13.775 4.637 0.026 1.00 97.56 71 PHE A O 1
ATOM 557 N N . ASP A 1 72 ? 13.256 2.743 1.107 1.00 97.69 72 ASP A N 1
ATOM 558 C CA . ASP A 1 72 ? 14.404 2.781 2.024 1.00 97.69 72 ASP A CA 1
ATOM 559 C C . ASP A 1 72 ? 15.760 2.755 1.286 1.00 97.69 72 ASP A C 1
ATOM 561 O O . ASP A 1 72 ? 16.765 3.223 1.815 1.00 97.69 72 ASP A O 1
ATOM 565 N N . HIS A 1 73 ? 15.779 2.268 0.039 1.00 97.56 73 HIS A N 1
ATOM 566 C CA . HIS A 1 73 ? 16.973 2.126 -0.800 1.00 97.56 73 HIS A CA 1
ATOM 567 C C . HIS A 1 73 ? 16.984 3.076 -2.012 1.00 97.56 73 HIS A C 1
ATOM 569 O O . HIS A 1 73 ? 17.675 2.816 -2.996 1.00 97.56 73 HIS A O 1
ATOM 575 N N . GLU A 1 74 ? 16.237 4.182 -1.971 1.00 95.75 74 GLU A N 1
ATOM 576 C CA . GLU A 1 74 ? 16.177 5.138 -3.089 1.00 95.75 74 GLU A CA 1
ATOM 577 C C . GLU A 1 74 ? 17.438 6.009 -3.261 1.00 95.75 74 GLU A C 1
ATOM 579 O O . GLU A 1 74 ? 17.556 6.706 -4.273 1.00 95.75 74 GLU A O 1
ATOM 584 N N . ARG A 1 75 ? 18.369 6.019 -2.295 1.00 94.38 75 ARG A N 1
ATOM 585 C CA . ARG A 1 75 ? 19.582 6.860 -2.319 1.00 94.38 75 ARG A CA 1
ATOM 586 C C . ARG A 1 75 ? 20.880 6.088 -2.162 1.00 94.38 75 ARG A C 1
ATOM 588 O O . ARG A 1 75 ? 20.902 5.119 -1.377 1.00 94.38 75 ARG A O 1
#

Secondary structure (DSSP, 8-state):
--PPPEEEEETTEEEEEPTTS-EE--TTSSSPPPB-TT-PBPS-SSS--BSSTTSPBPTT-HHHHHHHHHHHT--

Radius of gyration: 14.13 Å; chains: 1; bounding box: 45×26×33 Å

pLDDT: mean 83.94, std 13.31, range [40.06, 97.69]